Protein AF-A0AAD0RPN4-F1 (afdb_monomer)

Secondary structure (DSSP, 8-state):
-HHHHHHHHHHHHHHHHHT---HHHHHHHHHHHS------SEEEEEEEEE-TT--EEE-S--BSSHHHHHHHHHHHHHTTTTTT-EEEEEEEEE-------TT--HHHHHHHHHHHHHHTT-

Sequence (122 aa):
MQQNLIDAARAVIAADRDGELTDELITALEAAANAEPVDPISTQWWLAELDQYGSPKLVDGDHADMAGANRALYLINALGLGAGRKYAAAKVQLFEAVPDGRGVNQGAIKQINRTRLERGHD

Radius of gyration: 23.42 Å; Cα contacts (8 Å, |Δi|>4): 124; chains: 1; bounding box: 44×35×71 Å

Solvent-accessible surface area (backbone atoms only — not comparable to full-atom values): 7300 Å² total; per-residue (Å²): 105,72,65,57,38,52,52,36,51,51,51,44,55,50,24,52,75,71,71,62,67,46,71,67,50,52,51,50,35,51,52,48,70,67,52,74,81,80,69,56,79,44,78,40,16,28,31,20,40,35,49,99,86,62,52,74,40,83,72,69,66,81,26,98,37,64,66,47,17,52,50,51,51,50,49,35,50,76,70,62,72,44,76,98,62,47,74,47,72,39,82,44,73,40,62,86,85,74,92,74,71,79,94,55,65,64,66,60,52,54,53,52,54,51,54,51,59,68,65,73,76,120

pLDDT: mean 88.58, std 9.91, range [47.34, 98.12]

Mean predicted aligned error: 11.28 Å

Foldseek 3Di:
DVVQLVVLVVVQVVCVVVVNRDPVSVVSNVCVVPPPPQAFPDKWKFKFWADPVGDTDGDDDTDPDLVVRVVVVVVCVVVVNCPPIDIDIDTDGHGDDDDDCPPPDPVVVVVVVVVVVVVVPD

Organism: NCBI:txid1778675

Nearest PDB structures (foldseek):
  5c5j-assembly1_F  TM=2.835E-01  e=5.647E+00  Escherichia coli

Structure (mmCIF, N/CA/C/O backbone):
data_AF-A0AAD0RPN4-F1
#
_entry.id   AF-A0AAD0RPN4-F1
#
loop_
_atom_site.group_PDB
_atom_site.id
_atom_site.type_symbol
_atom_site.label_atom_id
_atom_site.label_alt_id
_atom_site.label_comp_id
_atom_site.label_asym_id
_atom_site.label_entity_id
_atom_site.label_seq_id
_atom_site.pdbx_PDB_ins_code
_atom_site.Cartn_x
_atom_site.Cartn_y
_atom_site.Cartn_z
_atom_site.occupancy
_atom_site.B_iso_or_equiv
_atom_site.auth_seq_id
_atom_site.auth_comp_id
_atom_site.auth_asym_id
_atom_site.auth_atom_id
_atom_site.pdbx_PDB_model_num
ATOM 1 N N . MET A 1 1 ? 7.569 -0.522 -15.406 1.00 58.59 1 MET A N 1
ATOM 2 C CA . MET A 1 1 ? 8.853 -0.856 -16.058 1.00 58.59 1 MET A CA 1
ATOM 3 C C . MET A 1 1 ? 8.672 -1.234 -17.523 1.00 58.59 1 MET A C 1
ATOM 5 O O . MET A 1 1 ? 9.183 -0.502 -18.353 1.00 58.59 1 MET A O 1
ATOM 9 N N . GLN A 1 2 ? 7.872 -2.259 -17.865 1.00 65.12 2 GLN A N 1
ATOM 10 C CA . GLN A 1 2 ? 7.555 -2.573 -19.274 1.00 65.12 2 GLN A CA 1
ATOM 11 C C . GLN A 1 2 ? 7.006 -1.368 -20.055 1.00 65.12 2 GLN A C 1
ATOM 13 O O . GLN A 1 2 ? 7.443 -1.125 -21.172 1.00 65.12 2 GLN A O 1
ATOM 18 N N . GLN A 1 3 ? 6.113 -0.574 -19.451 1.00 73.81 3 GLN A N 1
ATOM 19 C CA . GLN A 1 3 ? 5.575 0.623 -20.106 1.00 73.81 3 GLN A CA 1
ATOM 20 C C . GLN A 1 3 ? 6.661 1.673 -20.405 1.00 73.81 3 GLN A C 1
ATOM 22 O O . GLN A 1 3 ? 6.734 2.157 -21.524 1.00 73.81 3 GLN A O 1
ATOM 27 N N . ASN A 1 4 ? 7.571 1.934 -19.460 1.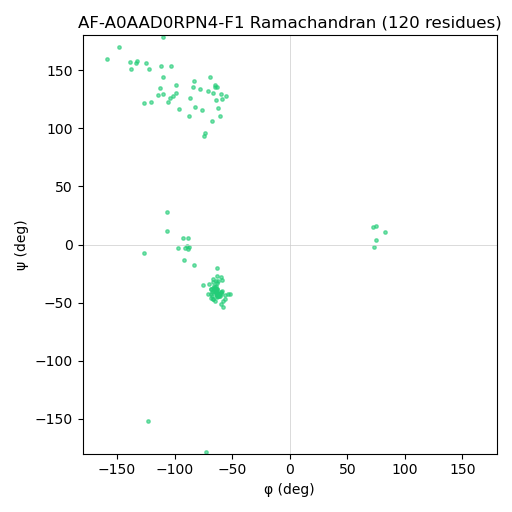00 74.62 4 ASN A N 1
ATOM 28 C CA . ASN A 1 4 ? 8.672 2.889 -19.649 1.00 74.62 4 ASN A CA 1
ATOM 29 C C . ASN A 1 4 ? 9.631 2.453 -20.769 1.00 74.62 4 ASN A C 1
ATOM 31 O O . ASN A 1 4 ? 10.086 3.290 -21.540 1.00 74.62 4 ASN A O 1
ATOM 35 N N . LEU A 1 5 ? 9.914 1.150 -20.880 1.00 80.19 5 LEU A N 1
ATOM 36 C CA . LEU A 1 5 ? 10.733 0.607 -21.966 1.00 80.19 5 LEU A CA 1
ATOM 37 C C . LEU A 1 5 ? 10.024 0.738 -23.324 1.00 80.19 5 LEU A C 1
ATOM 39 O O . LEU A 1 5 ? 10.655 1.093 -24.314 1.00 80.19 5 LEU A O 1
ATOM 43 N N . ILE A 1 6 ? 8.709 0.495 -23.368 1.00 82.75 6 ILE A N 1
ATOM 44 C CA . ILE A 1 6 ? 7.887 0.674 -24.576 1.00 82.75 6 ILE A CA 1
ATOM 45 C C . ILE A 1 6 ? 7.858 2.147 -25.006 1.00 82.75 6 ILE A C 1
ATOM 47 O O . ILE A 1 6 ? 7.978 2.435 -26.196 1.00 82.75 6 ILE A O 1
ATOM 51 N N . ASP A 1 7 ? 7.720 3.071 -24.058 1.00 83.06 7 ASP A N 1
ATOM 52 C CA . ASP A 1 7 ? 7.676 4.507 -24.334 1.00 83.06 7 ASP A CA 1
ATOM 53 C C . ASP A 1 7 ? 9.043 5.025 -24.818 1.00 83.06 7 ASP A C 1
ATOM 55 O O . ASP A 1 7 ? 9.103 5.737 -25.822 1.00 83.06 7 ASP A O 1
ATOM 59 N N . ALA A 1 8 ? 10.145 4.589 -24.193 1.00 84.44 8 ALA A N 1
ATOM 60 C CA . ALA A 1 8 ? 11.506 4.904 -24.637 1.00 84.44 8 ALA A CA 1
ATOM 61 C C . ALA A 1 8 ? 11.808 4.334 -26.036 1.00 84.44 8 ALA A C 1
ATOM 63 O O . ALA A 1 8 ? 12.330 5.041 -26.897 1.00 84.44 8 ALA A O 1
ATOM 64 N N . ALA A 1 9 ? 11.414 3.085 -26.309 1.00 86.75 9 ALA A N 1
ATOM 65 C CA . ALA A 1 9 ? 11.601 2.465 -27.621 1.00 86.75 9 ALA A CA 1
ATOM 66 C C . ALA A 1 9 ? 10.805 3.187 -28.721 1.00 86.75 9 ALA A C 1
ATOM 68 O O . ALA A 1 9 ? 11.302 3.376 -29.830 1.00 86.75 9 ALA A O 1
ATOM 69 N N . ARG A 1 10 ? 9.580 3.638 -28.420 1.00 86.44 10 ARG A N 1
ATOM 70 C CA . ARG A 1 10 ? 8.771 4.437 -29.354 1.00 86.44 10 ARG A CA 1
ATOM 71 C C . ARG A 1 10 ? 9.403 5.793 -29.652 1.00 86.44 10 ARG A C 1
ATOM 73 O O . ARG A 1 10 ? 9.381 6.203 -30.809 1.00 86.44 10 ARG A O 1
ATOM 80 N N . ALA A 1 11 ? 9.964 6.461 -28.645 1.00 85.56 11 ALA A N 1
ATOM 81 C CA . ALA A 1 11 ? 10.656 7.735 -28.824 1.00 85.56 11 ALA A CA 1
ATOM 82 C C . ALA A 1 11 ? 11.893 7.591 -29.726 1.00 85.56 11 ALA A C 1
ATOM 84 O O . ALA A 1 11 ? 12.080 8.397 -30.633 1.00 85.56 11 ALA A O 1
ATOM 85 N N . VAL A 1 12 ? 12.675 6.521 -29.546 1.00 86.94 12 VAL A N 1
ATOM 86 C CA . VAL A 1 12 ? 13.828 6.207 -30.407 1.00 86.94 12 VAL A CA 1
ATOM 87 C C . VAL A 1 12 ? 13.400 5.934 -31.852 1.00 86.94 12 VAL A C 1
ATOM 89 O O . VAL A 1 12 ? 13.987 6.491 -32.773 1.00 86.94 12 VAL A O 1
ATOM 92 N N . ILE A 1 13 ? 12.341 5.144 -32.068 1.00 88.12 13 ILE A N 1
ATOM 93 C CA . ILE A 1 13 ? 11.813 4.858 -33.416 1.00 88.12 13 ILE A CA 1
ATOM 94 C C . ILE A 1 13 ? 11.291 6.129 -34.106 1.00 88.12 13 ILE A C 1
ATOM 96 O O . ILE A 1 13 ? 11.458 6.289 -35.314 1.00 88.12 13 ILE A O 1
ATOM 100 N N . ALA A 1 14 ? 10.640 7.026 -33.361 1.00 87.81 14 ALA A N 1
ATOM 101 C CA . ALA A 1 14 ? 10.159 8.295 -33.902 1.00 87.81 14 ALA A CA 1
ATOM 102 C C . ALA A 1 14 ? 11.325 9.217 -34.296 1.00 87.81 14 ALA A C 1
ATOM 104 O O . ALA A 1 14 ? 11.347 9.720 -35.415 1.00 87.81 14 ALA A O 1
ATOM 105 N N . ALA A 1 15 ? 12.325 9.360 -33.424 1.00 84.62 15 ALA A N 1
ATOM 106 C CA . ALA A 1 15 ? 13.495 10.193 -33.684 1.00 84.62 15 ALA A CA 1
ATOM 107 C C . ALA A 1 15 ? 14.358 9.671 -34.844 1.00 84.62 15 ALA A C 1
ATOM 109 O O . ALA A 1 15 ? 14.850 10.464 -35.639 1.00 84.62 15 ALA A O 1
ATOM 110 N N . ASP A 1 16 ? 14.497 8.350 -34.994 1.00 88.25 16 ASP A N 1
ATOM 111 C CA . ASP A 1 16 ? 15.167 7.741 -36.151 1.00 88.25 16 ASP A CA 1
ATOM 112 C C . ASP A 1 16 ? 14.441 8.071 -37.466 1.00 88.25 16 ASP A C 1
ATOM 114 O O . ASP A 1 16 ? 15.059 8.478 -38.450 1.00 88.25 16 ASP A O 1
ATOM 118 N N . ARG A 1 17 ? 13.104 7.980 -37.465 1.00 87.56 17 ARG A N 1
ATOM 119 C CA . ARG A 1 17 ? 12.269 8.293 -38.633 1.00 87.56 17 ARG A CA 1
ATOM 120 C C . ARG A 1 17 ? 12.362 9.761 -39.055 1.00 87.56 17 ARG A C 1
ATOM 122 O O . ARG A 1 17 ? 12.315 10.039 -40.254 1.00 87.56 17 ARG A O 1
ATOM 129 N N . ASP A 1 18 ? 12.482 10.663 -38.088 1.00 90.12 18 ASP A N 1
ATOM 130 C CA . ASP A 1 18 ? 12.576 12.107 -38.316 1.00 90.12 18 ASP A CA 1
ATOM 131 C C . ASP A 1 18 ? 14.034 12.581 -38.521 1.00 90.12 18 ASP A C 1
ATOM 133 O O . ASP A 1 18 ? 14.269 13.739 -38.863 1.00 90.12 18 ASP A O 1
ATOM 137 N N . GLY A 1 19 ? 15.021 11.681 -38.389 1.00 85.12 19 GLY A N 1
ATOM 138 C CA . GLY A 1 19 ? 16.449 11.985 -38.541 1.00 85.12 19 GLY A CA 1
ATOM 139 C C . GLY A 1 19 ? 17.060 12.750 -37.360 1.00 85.12 19 GLY A C 1
ATOM 140 O O . GLY A 1 19 ? 18.153 13.300 -37.483 1.00 85.12 19 GLY A O 1
ATOM 141 N N . GLU A 1 20 ? 16.372 12.779 -36.221 1.00 89.19 20 GLU A N 1
ATOM 142 C CA . GLU A 1 20 ? 16.743 13.494 -34.994 1.00 89.19 20 GLU A CA 1
ATOM 143 C C . GLU A 1 20 ? 17.217 12.532 -33.892 1.00 89.19 20 GLU A C 1
ATOM 145 O O . GLU A 1 20 ? 17.055 12.798 -32.701 1.00 89.19 20 GLU A O 1
ATOM 150 N N . LEU A 1 21 ? 17.782 11.380 -34.263 1.00 88.88 21 LEU A N 1
ATOM 151 C CA . LEU A 1 21 ? 18.310 10.425 -33.293 1.00 88.88 21 LEU A CA 1
ATOM 152 C C . LEU A 1 21 ? 19.453 11.070 -32.491 1.00 88.88 21 LEU A C 1
ATOM 154 O O . LEU A 1 21 ? 20.487 11.437 -33.050 1.00 88.88 21 LEU A O 1
ATOM 158 N N . THR A 1 22 ? 19.269 11.192 -31.177 1.00 88.19 22 THR A N 1
ATOM 159 C CA . THR A 1 22 ? 20.268 11.764 -30.267 1.00 88.19 22 THR A CA 1
ATOM 160 C C . THR A 1 22 ? 20.846 10.715 -29.322 1.00 88.19 22 THR A C 1
ATOM 162 O O . THR A 1 22 ? 20.181 9.745 -28.947 1.00 88.19 22 THR A O 1
ATOM 165 N N . ASP A 1 23 ? 22.073 10.963 -28.859 1.00 86.19 23 ASP A N 1
ATOM 166 C CA . ASP A 1 23 ? 22.739 10.145 -27.838 1.00 86.19 23 ASP A CA 1
ATOM 167 C C . ASP A 1 23 ? 21.946 10.099 -26.520 1.00 86.19 23 ASP A C 1
ATOM 169 O O . ASP A 1 23 ? 22.003 9.113 -25.788 1.00 86.19 23 ASP A O 1
ATOM 173 N N . GLU A 1 24 ? 21.161 11.140 -26.221 1.00 85.38 24 GLU A N 1
ATOM 174 C CA . GLU A 1 24 ? 20.296 11.200 -25.038 1.00 85.38 24 GLU A CA 1
ATOM 175 C C . GLU A 1 24 ? 19.146 10.183 -25.121 1.00 85.38 24 GLU A C 1
ATOM 177 O O . GLU A 1 24 ? 18.859 9.495 -24.141 1.00 85.38 24 GLU A O 1
AT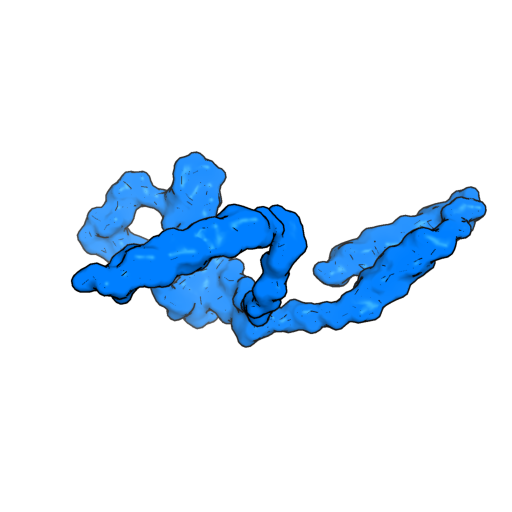OM 182 N N . LEU A 1 25 ? 18.534 10.021 -26.299 1.00 82.19 25 LEU A N 1
ATOM 183 C CA . LEU A 1 25 ? 17.477 9.032 -26.531 1.00 82.19 25 LEU A CA 1
ATOM 184 C C . LEU A 1 25 ? 18.014 7.596 -26.482 1.00 82.19 25 LEU A C 1
ATOM 186 O O . LEU A 1 25 ? 17.360 6.714 -25.923 1.00 82.19 25 LEU A O 1
ATOM 190 N N . ILE A 1 26 ? 19.220 7.372 -27.012 1.00 85.56 26 ILE A N 1
ATOM 191 C CA . ILE A 1 26 ? 19.916 6.080 -26.927 1.00 85.56 26 ILE A CA 1
ATOM 192 C C . ILE A 1 26 ? 20.247 5.761 -25.465 1.00 85.56 26 ILE A C 1
ATOM 194 O O . ILE A 1 26 ? 19.888 4.693 -24.975 1.00 85.56 26 ILE A O 1
ATOM 198 N N . THR A 1 27 ? 20.826 6.720 -24.735 1.00 87.00 27 THR A N 1
ATOM 199 C CA . THR A 1 27 ? 21.151 6.578 -23.306 1.00 87.00 27 THR A CA 1
ATOM 200 C C . THR A 1 27 ? 19.899 6.297 -22.471 1.00 87.00 27 THR A C 1
ATOM 202 O O . THR A 1 27 ? 19.924 5.454 -21.575 1.00 87.00 27 THR A O 1
ATOM 205 N N . ALA A 1 28 ? 18.775 6.961 -22.759 1.00 82.19 28 ALA A N 1
ATOM 206 C CA . ALA A 1 28 ? 17.510 6.728 -22.068 1.00 82.19 28 ALA A CA 1
ATOM 207 C C . ALA A 1 28 ? 16.950 5.320 -22.333 1.00 82.19 28 ALA A C 1
ATOM 209 O O . ALA A 1 28 ? 16.431 4.683 -21.413 1.00 82.19 28 ALA A O 1
ATOM 210 N N . LEU A 1 29 ? 17.081 4.813 -23.564 1.00 83.69 29 LEU A N 1
ATOM 211 C CA . LEU A 1 29 ? 16.685 3.448 -23.908 1.00 83.69 29 LEU A CA 1
ATOM 212 C C . LEU A 1 29 ? 17.588 2.413 -23.230 1.00 83.69 29 LEU A C 1
ATOM 214 O O . LEU A 1 29 ? 17.076 1.451 -22.664 1.00 83.69 29 LEU A O 1
ATOM 218 N N . GLU A 1 30 ? 18.905 2.621 -23.229 1.00 84.12 30 GLU A N 1
ATOM 219 C CA . GLU A 1 30 ? 19.862 1.762 -22.526 1.00 84.12 30 GLU A CA 1
ATOM 220 C C . GLU A 1 30 ? 19.608 1.755 -21.015 1.00 84.12 30 GLU A C 1
ATOM 222 O O . GLU A 1 30 ? 19.590 0.693 -20.399 1.00 84.12 30 GLU A O 1
ATOM 227 N N . ALA A 1 31 ? 19.339 2.913 -20.408 1.00 81.44 31 ALA A N 1
ATOM 228 C CA . ALA A 1 31 ? 18.986 3.011 -18.995 1.00 81.44 31 ALA A CA 1
ATOM 229 C C . ALA A 1 31 ? 17.663 2.296 -18.677 1.00 81.44 31 ALA A C 1
ATOM 231 O O . ALA A 1 31 ? 17.556 1.631 -17.649 1.00 81.44 31 ALA A O 1
ATOM 232 N N . ALA A 1 32 ? 16.661 2.394 -19.557 1.00 78.75 32 ALA A N 1
ATOM 233 C CA . ALA A 1 32 ? 15.397 1.678 -19.404 1.00 78.75 32 ALA A CA 1
ATOM 234 C C . ALA A 1 32 ? 15.546 0.162 -19.620 1.00 78.75 32 ALA A C 1
ATOM 236 O O . ALA A 1 32 ? 14.850 -0.610 -18.963 1.00 78.75 32 ALA A O 1
ATOM 237 N N . ALA A 1 33 ? 16.436 -0.261 -20.522 1.00 77.94 33 ALA A N 1
ATOM 238 C CA . ALA A 1 33 ? 16.719 -1.665 -20.812 1.00 77.94 33 ALA A CA 1
ATOM 239 C C . ALA A 1 33 ? 17.570 -2.333 -19.720 1.00 77.94 33 ALA A C 1
ATOM 241 O O . ALA A 1 33 ? 17.353 -3.501 -19.415 1.00 77.94 33 ALA A O 1
ATOM 242 N N . ASN A 1 34 ? 18.497 -1.587 -19.114 1.00 76.81 34 ASN A N 1
ATOM 243 C CA . ASN A 1 34 ? 19.372 -2.049 -18.032 1.00 76.81 34 ASN A CA 1
ATOM 244 C C . ASN A 1 34 ? 18.768 -1.848 -16.633 1.00 76.81 34 ASN A C 1
ATOM 246 O O . ASN A 1 34 ? 19.400 -2.190 -15.633 1.00 76.81 34 ASN A O 1
ATOM 250 N N . ALA A 1 35 ? 17.570 -1.269 -16.530 1.00 71.12 35 ALA A N 1
ATOM 251 C CA . ALA A 1 35 ? 16.854 -1.206 -15.267 1.00 71.12 35 ALA A CA 1
ATOM 252 C C . ALA A 1 35 ? 16.436 -2.628 -14.861 1.00 71.12 35 ALA A C 1
ATOM 254 O O . ALA A 1 35 ? 15.513 -3.198 -15.441 1.00 71.12 35 ALA A O 1
ATOM 255 N N . GLU A 1 36 ? 17.116 -3.191 -13.862 1.00 63.62 36 GL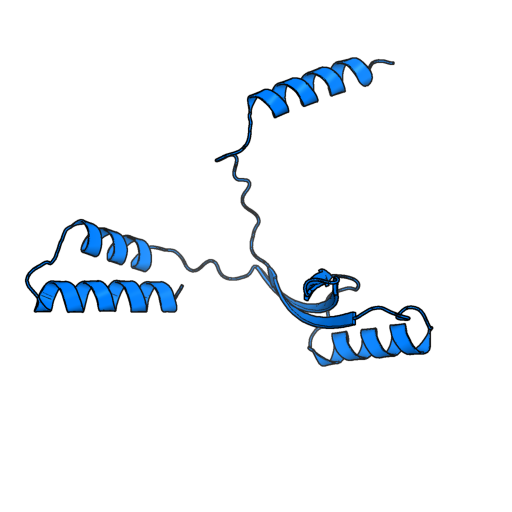U A N 1
ATOM 256 C CA . GLU A 1 36 ? 16.753 -4.478 -13.267 1.00 63.62 36 GLU A CA 1
ATOM 257 C C . GLU A 1 36 ? 15.289 -4.436 -12.785 1.00 63.62 36 GLU A C 1
ATOM 259 O O . GLU A 1 36 ? 14.918 -3.511 -12.046 1.00 63.62 36 GLU A O 1
ATOM 264 N N . PRO A 1 37 ? 14.438 -5.404 -13.178 1.00 62.44 37 PRO A N 1
ATOM 265 C CA . PRO A 1 37 ? 13.095 -5.521 -12.636 1.00 62.44 37 PRO A CA 1
ATOM 266 C C . PRO A 1 37 ? 13.179 -5.739 -11.131 1.00 62.44 37 PRO A C 1
ATOM 268 O O . PRO A 1 37 ? 13.603 -6.787 -10.656 1.00 62.44 37 PRO A O 1
ATOM 271 N N . VAL A 1 38 ? 12.763 -4.728 -10.365 1.00 70.69 38 VAL A N 1
ATOM 272 C CA . VAL A 1 38 ? 12.574 -4.896 -8.927 1.00 70.69 38 VAL A CA 1
ATOM 273 C C . VAL A 1 38 ? 11.309 -5.717 -8.757 1.00 70.69 38 VAL A C 1
ATOM 275 O O . VAL A 1 38 ? 10.196 -5.189 -8.824 1.00 70.69 38 VAL A O 1
ATOM 278 N N . ASP A 1 39 ? 11.479 -7.023 -8.598 1.00 81.62 39 ASP A N 1
ATOM 279 C CA . ASP A 1 39 ? 10.372 -7.894 -8.255 1.00 81.62 39 ASP A CA 1
ATOM 280 C C . ASP A 1 39 ? 9.860 -7.532 -6.854 1.00 81.62 39 ASP A C 1
ATOM 282 O O . ASP A 1 39 ? 10.649 -7.264 -5.939 1.00 81.62 39 ASP A O 1
ATOM 286 N N . PRO A 1 40 ? 8.533 -7.482 -6.654 1.00 87.00 40 PRO A N 1
ATOM 287 C CA . PRO A 1 40 ? 7.995 -7.254 -5.329 1.00 87.00 40 PRO A CA 1
ATOM 288 C C . PRO A 1 40 ? 8.391 -8.417 -4.412 1.00 87.00 40 PRO A C 1
ATOM 290 O O . PRO A 1 40 ? 8.213 -9.580 -4.770 1.00 87.00 40 PRO A O 1
ATOM 293 N N . ILE A 1 41 ? 8.833 -8.102 -3.191 1.00 91.62 41 ILE A N 1
ATOM 294 C CA . ILE A 1 41 ? 9.065 -9.072 -2.109 1.00 91.62 41 ILE A CA 1
ATOM 295 C C . ILE A 1 41 ? 7.818 -9.943 -1.921 1.00 91.62 41 ILE A C 1
ATOM 297 O O . ILE A 1 41 ? 7.907 -11.151 -1.721 1.00 91.62 41 ILE A O 1
ATOM 301 N N . SER A 1 42 ? 6.637 -9.317 -1.954 1.00 91.69 42 SER A N 1
ATOM 302 C CA . SER A 1 42 ? 5.360 -10.027 -1.905 1.00 91.69 42 SER A CA 1
ATOM 303 C C . SER A 1 42 ? 4.215 -9.191 -2.473 1.00 91.69 42 SER A C 1
ATOM 305 O O . SER A 1 42 ? 4.282 -7.962 -2.555 1.00 91.69 42 SER A O 1
ATOM 307 N N . THR A 1 43 ? 3.141 -9.879 -2.863 1.00 94.31 43 THR A N 1
ATOM 308 C CA . THR A 1 43 ? 1.848 -9.275 -3.204 1.00 94.31 43 THR A CA 1
ATOM 309 C C . THR A 1 43 ? 0.816 -9.720 -2.176 1.00 94.31 43 THR A C 1
ATOM 311 O O . THR A 1 43 ? 0.680 -10.915 -1.932 1.00 94.31 43 THR A O 1
ATOM 314 N N . GLN A 1 44 ? 0.093 -8.768 -1.594 1.00 95.69 44 GLN A N 1
ATOM 315 C CA . GLN A 1 44 ? -0.818 -8.981 -0.469 1.00 95.69 44 GLN A CA 1
ATOM 316 C C . GLN A 1 44 ? -2.168 -8.301 -0.722 1.00 95.69 44 GLN A C 1
ATOM 318 O O . GLN A 1 44 ? -2.254 -7.350 -1.504 1.00 95.69 44 GLN A O 1
ATOM 323 N N . TRP A 1 45 ? -3.217 -8.756 -0.037 1.00 97.94 45 TRP A N 1
ATOM 324 C CA . TRP A 1 45 ? -4.517 -8.082 -0.001 1.00 97.94 45 TRP A CA 1
ATOM 325 C C . TRP A 1 45 ? -4.802 -7.539 1.390 1.00 97.94 45 TRP A C 1
ATOM 327 O O . TRP A 1 45 ? -4.588 -8.241 2.367 1.00 97.94 45 TRP A O 1
ATOM 337 N N . TRP A 1 46 ? -5.282 -6.303 1.470 1.00 98.12 46 TRP A N 1
ATOM 338 C CA . TRP A 1 46 ? -5.537 -5.599 2.729 1.00 98.12 46 TRP A CA 1
ATOM 339 C C . TRP A 1 46 ? -6.847 -4.824 2.657 1.00 98.12 46 TRP A C 1
ATOM 341 O O . TRP A 1 46 ? -7.290 -4.432 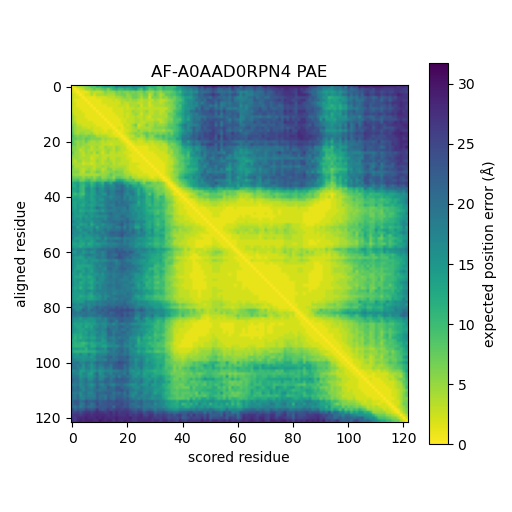1.572 1.00 98.12 46 TRP A O 1
ATOM 351 N N . LEU A 1 47 ? -7.441 -4.542 3.810 1.00 97.94 47 LEU A N 1
ATOM 352 C CA . LEU A 1 47 ? -8.460 -3.517 3.943 1.00 97.94 47 LEU A CA 1
ATOM 353 C C . LEU A 1 47 ? -7.792 -2.163 4.200 1.00 97.94 47 LEU A C 1
ATOM 355 O O . LEU A 1 47 ? -7.011 -1.982 5.138 1.00 97.94 47 LEU A O 1
ATOM 359 N N . ALA A 1 48 ? -8.134 -1.185 3.370 1.00 97.94 48 ALA A N 1
ATOM 360 C CA . ALA A 1 48 ? -7.693 0.190 3.515 1.00 97.94 48 ALA A CA 1
ATOM 361 C C . ALA A 1 48 ? -8.863 1.083 3.930 1.00 97.94 48 ALA A C 1
ATOM 363 O O . ALA A 1 48 ? -9.905 1.072 3.279 1.00 97.94 48 ALA A O 1
ATOM 364 N N . GLU A 1 49 ? -8.691 1.882 4.979 1.00 97.62 49 GLU A N 1
ATOM 365 C CA . GLU A 1 49 ? -9.559 3.023 5.276 1.00 97.62 49 GLU A CA 1
ATOM 366 C C . GLU A 1 49 ? -9.174 4.185 4.353 1.00 97.62 49 GLU A C 1
ATOM 368 O O . GLU A 1 49 ? -7.991 4.470 4.169 1.00 97.62 49 GLU A O 1
ATOM 373 N N . LEU A 1 50 ? -10.163 4.837 3.751 1.00 97.88 50 LEU A N 1
ATOM 374 C CA . LEU A 1 50 ? -9.967 5.983 2.872 1.00 97.88 50 LEU A CA 1
ATOM 375 C C . LEU A 1 50 ? -10.211 7.276 3.645 1.00 97.88 50 LEU A C 1
ATOM 377 O O . LEU A 1 50 ? -11.257 7.436 4.281 1.00 97.88 50 LEU A O 1
ATOM 381 N N . ASP A 1 51 ? -9.271 8.213 3.543 1.00 95.31 51 ASP A N 1
ATOM 382 C CA . ASP A 1 51 ? -9.474 9.572 4.038 1.00 95.31 51 ASP A CA 1
ATOM 383 C C . ASP A 1 51 ? -10.450 10.373 3.144 1.00 95.31 51 ASP A C 1
ATOM 385 O O . ASP A 1 51 ? -10.996 9.880 2.151 1.00 95.31 51 ASP A O 1
ATOM 389 N N . GLN A 1 52 ? -10.679 11.644 3.488 1.00 94.81 52 GLN A N 1
ATOM 390 C CA . GLN A 1 52 ? -11.569 12.534 2.728 1.00 94.81 52 GLN A CA 1
ATOM 391 C C . GLN A 1 52 ? -11.114 12.810 1.282 1.00 94.81 52 GLN A C 1
ATOM 393 O O . GLN A 1 52 ? -11.932 13.212 0.457 1.00 94.81 52 GLN A O 1
ATOM 398 N N . TYR A 1 53 ? -9.833 12.596 0.977 1.00 95.56 53 TYR A N 1
ATOM 399 C CA . TYR A 1 53 ? -9.235 12.757 -0.349 1.00 95.56 53 TYR A CA 1
ATOM 400 C C . TYR A 1 53 ? -9.142 11.427 -1.112 1.00 95.56 53 TYR A C 1
ATOM 402 O O . TYR A 1 53 ? -8.736 11.412 -2.271 1.00 95.56 53 TYR A O 1
ATOM 410 N N . GLY A 1 54 ? -9.543 10.315 -0.486 1.00 93.31 54 GLY A N 1
ATOM 411 C CA . GLY A 1 54 ? -9.424 8.972 -1.045 1.00 93.31 54 GLY A CA 1
ATOM 412 C C . GLY A 1 54 ? -8.046 8.338 -0.847 1.00 93.31 54 GLY A C 1
ATOM 413 O O . GLY A 1 54 ? -7.784 7.291 -1.438 1.00 93.31 54 GLY A O 1
ATOM 414 N N . SER A 1 55 ? -7.171 8.930 -0.030 1.00 96.94 55 SER A N 1
ATOM 415 C CA . SER A 1 55 ? -5.869 8.343 0.286 1.00 96.94 55 SER A CA 1
ATOM 416 C C . SER A 1 55 ? -6.056 7.118 1.188 1.00 96.94 55 SER A C 1
ATOM 418 O O . SER A 1 55 ? -6.779 7.206 2.187 1.00 96.94 55 SER A O 1
ATOM 420 N N . PRO A 1 56 ? -5.416 5.978 0.876 1.00 96.94 56 PRO A N 1
ATOM 421 C CA . PRO A 1 56 ? -5.578 4.758 1.650 1.00 96.94 56 PRO A CA 1
ATOM 422 C C . PRO A 1 56 ? -4.666 4.725 2.881 1.00 96.94 56 PRO A C 1
ATOM 424 O O . PRO A 1 56 ? -3.479 5.046 2.816 1.00 96.94 56 PRO A O 1
ATOM 427 N N . LYS A 1 57 ? -5.203 4.218 3.989 1.00 96.62 57 LYS A N 1
ATOM 428 C CA . LYS A 1 57 ? -4.462 3.751 5.162 1.00 96.62 57 LYS A CA 1
ATOM 429 C C . LYS A 1 57 ? -4.787 2.279 5.382 1.00 96.62 57 LYS A C 1
ATOM 431 O O . LYS A 1 57 ? -5.950 1.945 5.566 1.00 96.62 57 LYS A O 1
ATOM 436 N N . LEU A 1 58 ? -3.783 1.405 5.391 1.00 96.62 58 LEU A N 1
ATOM 437 C CA . LEU A 1 58 ? -3.975 -0.015 5.713 1.00 96.62 58 LEU A CA 1
ATOM 438 C C . LEU A 1 58 ? -4.379 -0.158 7.191 1.00 96.62 58 LEU A C 1
ATOM 440 O O . LEU A 1 58 ? -3.748 0.461 8.053 1.00 96.62 58 LEU A O 1
ATOM 444 N N . VAL A 1 59 ? -5.449 -0.903 7.483 1.00 94.94 59 VAL A N 1
ATOM 445 C CA . VAL A 1 59 ? -6.056 -0.952 8.834 1.00 94.94 59 VAL A CA 1
ATOM 446 C C . VAL A 1 59 ? -6.232 -2.351 9.421 1.00 94.94 59 VAL A C 1
ATOM 448 O O . VAL A 1 59 ? -6.600 -2.461 10.589 1.00 94.94 59 VAL A O 1
ATOM 451 N N . ASP A 1 60 ? -5.975 -3.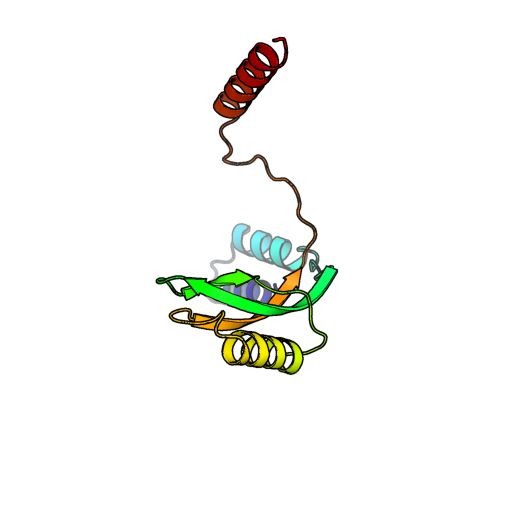405 8.657 1.00 93.56 60 ASP A N 1
ATOM 452 C CA . ASP A 1 60 ? -6.038 -4.793 9.120 1.00 93.56 60 ASP A CA 1
ATOM 453 C C . ASP A 1 60 ? -4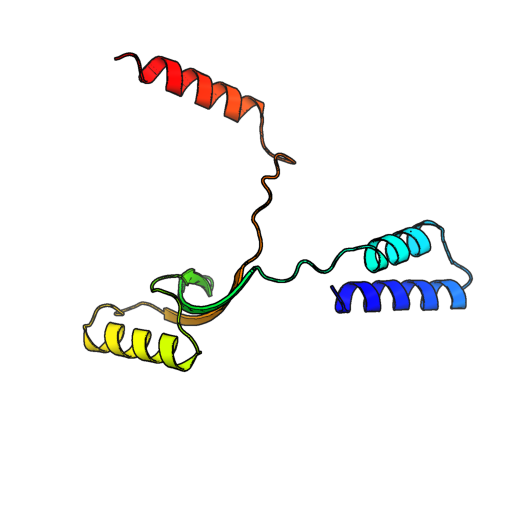.704 -5.525 8.911 1.00 93.56 60 ASP A C 1
ATOM 455 O O . ASP A 1 60 ? -3.662 -4.894 9.030 1.00 93.56 60 ASP A O 1
ATOM 459 N N . GLY A 1 61 ? -4.718 -6.849 8.734 1.00 93.31 61 GLY A N 1
ATOM 460 C CA . GLY A 1 61 ? -3.544 -7.649 8.368 1.00 93.31 61 GLY A CA 1
ATOM 461 C C . GLY A 1 61 ? -3.653 -8.175 6.936 1.00 93.31 61 GLY A C 1
ATOM 462 O O . GLY A 1 61 ? -4.662 -7.954 6.267 1.00 93.31 61 GLY A O 1
ATOM 463 N N . ASP A 1 62 ? -2.631 -8.893 6.475 1.00 96.00 62 ASP A N 1
ATOM 464 C CA . ASP A 1 62 ? -2.613 -9.452 5.128 1.00 96.00 62 ASP A CA 1
ATOM 465 C C . ASP A 1 62 ? -3.637 -10.582 4.942 1.00 96.00 62 ASP A C 1
ATOM 467 O O . ASP A 1 62 ? -3.894 -11.406 5.821 1.00 96.00 62 ASP A O 1
ATOM 471 N N . HIS A 1 63 ? -4.207 -10.633 3.742 1.00 96.69 63 HIS A N 1
ATOM 472 C CA . HIS A 1 63 ? -5.120 -11.675 3.295 1.00 96.69 63 HIS A CA 1
ATOM 473 C C . HIS A 1 63 ? -4.591 -12.351 2.036 1.00 96.69 63 HIS A C 1
ATOM 475 O O . HIS A 1 63 ? -3.958 -11.725 1.181 1.00 96.69 63 HIS A O 1
ATOM 481 N N . ALA A 1 64 ? -4.945 -13.627 1.875 1.00 93.44 64 ALA A N 1
ATOM 482 C CA . ALA A 1 64 ? -4.616 -14.401 0.680 1.00 93.44 64 ALA A CA 1
ATOM 483 C C . ALA A 1 64 ? -5.286 -13.846 -0.593 1.00 93.44 64 ALA A C 1
ATOM 485 O O . ALA A 1 64 ? -4.740 -13.961 -1.690 1.00 93.44 64 ALA A O 1
ATOM 486 N N . ASP A 1 65 ? -6.474 -13.248 -0.459 1.00 97.25 65 ASP A N 1
ATOM 487 C CA . ASP A 1 65 ? -7.283 -12.762 -1.571 1.00 97.25 65 ASP A CA 1
ATOM 488 C C . ASP A 1 65 ? -8.126 -11.527 -1.207 1.00 97.25 65 ASP A C 1
ATOM 490 O O . ASP A 1 65 ? -8.286 -11.149 -0.043 1.00 97.25 65 ASP A O 1
ATOM 494 N N . MET A 1 66 ? -8.721 -10.909 -2.232 1.00 97.56 66 MET A N 1
ATOM 495 C CA . MET A 1 66 ? -9.644 -9.779 -2.078 1.00 97.56 66 MET A CA 1
ATOM 496 C C . MET A 1 66 ? -10.867 -10.138 -1.216 1.00 97.56 66 MET A C 1
ATOM 498 O O . MET A 1 66 ? -11.415 -9.285 -0.518 1.00 97.56 66 MET A O 1
ATOM 502 N N . ALA A 1 67 ? -11.305 -11.401 -1.241 1.00 97.94 67 ALA A N 1
ATOM 503 C CA . ALA A 1 67 ? -12.429 -11.855 -0.430 1.00 97.94 67 ALA A CA 1
ATOM 504 C C . ALA A 1 67 ? -12.104 -11.828 1.074 1.00 97.94 67 ALA A C 1
ATOM 506 O O . ALA A 1 67 ? -12.998 -11.575 1.880 1.00 97.94 67 ALA A O 1
ATOM 507 N N . GLY A 1 68 ? -10.851 -12.055 1.478 1.00 97.31 68 GLY A N 1
ATOM 508 C CA . GLY A 1 68 ? -10.365 -11.872 2.849 1.00 97.31 68 GLY A CA 1
ATOM 509 C C . GLY A 1 68 ? -10.561 -10.441 3.345 1.00 97.31 68 GLY A C 1
ATOM 510 O O . GLY A 1 68 ? -11.280 -10.233 4.323 1.00 97.31 68 GLY A O 1
ATOM 511 N N . ALA A 1 69 ? -10.061 -9.457 2.593 1.00 97.75 69 ALA A N 1
ATOM 512 C CA . ALA A 1 69 ? -10.243 -8.038 2.915 1.00 97.75 69 ALA A CA 1
ATOM 513 C C . ALA A 1 69 ? -11.734 -7.642 2.987 1.00 97.75 69 ALA A C 1
ATOM 515 O O . ALA A 1 69 ? -12.168 -6.941 3.903 1.00 97.75 69 ALA A O 1
ATOM 516 N N . ASN A 1 70 ? -12.564 -8.162 2.076 1.00 98.12 70 ASN A N 1
ATOM 517 C CA . ASN A 1 70 ? -14.012 -7.921 2.105 1.00 98.12 70 ASN A CA 1
ATOM 518 C C . ASN A 1 70 ? -14.698 -8.544 3.336 1.00 98.12 70 ASN A C 1
ATOM 520 O O . ASN A 1 70 ? -15.623 -7.952 3.897 1.00 98.12 70 ASN A O 1
ATOM 524 N N . ARG A 1 71 ? -14.247 -9.721 3.793 1.00 97.94 71 ARG A N 1
ATOM 525 C CA . ARG A 1 71 ? -14.730 -10.343 5.039 1.00 97.94 71 ARG A CA 1
ATOM 526 C C . ARG A 1 71 ? -14.326 -9.525 6.267 1.00 97.94 71 ARG A C 1
ATOM 528 O O . ARG A 1 71 ? -15.138 -9.385 7.179 1.00 97.94 71 ARG A O 1
ATOM 535 N N . ALA A 1 72 ? -13.129 -8.940 6.275 1.00 97.38 72 ALA A N 1
ATOM 536 C CA . ALA A 1 72 ? -12.710 -8.024 7.335 1.00 97.38 72 ALA A CA 1
ATOM 537 C C . ALA A 1 72 ? -13.635 -6.795 7.415 1.00 97.38 72 ALA A C 1
ATOM 539 O O . ALA A 1 72 ? -14.114 -6.456 8.498 1.00 97.38 72 ALA A O 1
ATOM 540 N N . LEU A 1 73 ? -13.987 -6.194 6.271 1.00 97.69 73 LEU A N 1
ATOM 541 C CA . LEU A 1 73 ? -14.953 -5.090 6.222 1.00 97.69 73 LEU A CA 1
ATOM 542 C C . LEU A 1 73 ? -16.328 -5.494 6.766 1.00 97.69 73 LEU A C 1
ATOM 544 O O . LEU A 1 73 ? -16.943 -4.740 7.522 1.00 97.69 73 LEU A O 1
ATOM 548 N N . TYR A 1 74 ? -16.811 -6.686 6.405 1.00 97.31 74 TYR A N 1
ATOM 549 C CA . TYR A 1 74 ? -18.067 -7.206 6.941 1.00 97.31 74 TYR A CA 1
ATOM 550 C C . TYR A 1 74 ? -18.045 -7.254 8.475 1.00 97.31 74 TYR A C 1
ATOM 552 O O . TYR A 1 74 ? -18.977 -6.764 9.110 1.00 97.31 74 TYR A O 1
ATOM 560 N N . LEU A 1 75 ? -16.970 -7.778 9.072 1.00 96.50 75 LEU A N 1
ATOM 561 C CA . LEU A 1 75 ? -16.818 -7.849 10.528 1.00 96.50 75 LEU A CA 1
ATOM 562 C C . LEU A 1 75 ? -16.767 -6.458 11.172 1.00 96.50 75 LEU A C 1
ATOM 564 O O . LEU A 1 75 ? -17.464 -6.221 12.155 1.00 96.50 75 LEU A O 1
ATOM 568 N N . ILE A 1 76 ? -16.008 -5.519 10.600 1.00 96.00 76 ILE A N 1
ATOM 569 C CA . ILE A 1 76 ? -15.941 -4.128 11.080 1.00 96.00 76 ILE A CA 1
ATOM 570 C C . ILE A 1 76 ? -17.332 -3.487 11.115 1.00 96.00 76 ILE A C 1
ATOM 572 O O . ILE A 1 76 ? -17.692 -2.832 12.097 1.00 96.00 76 ILE A O 1
ATOM 576 N N . ASN A 1 77 ? -18.131 -3.701 10.068 1.00 95.81 77 ASN A N 1
ATOM 577 C CA . ASN A 1 77 ? -19.489 -3.174 9.990 1.00 95.81 77 ASN A CA 1
ATOM 578 C C . ASN A 1 77 ? -20.437 -3.882 10.967 1.00 95.81 77 ASN A C 1
ATOM 580 O O . ASN A 1 77 ? -21.203 -3.212 11.655 1.00 95.81 77 ASN A O 1
ATOM 584 N N . ALA A 1 78 ? -20.356 -5.211 11.077 1.00 96.56 78 ALA A N 1
ATOM 585 C CA . ALA A 1 78 ? -21.176 -6.000 11.997 1.00 96.56 78 ALA A CA 1
ATOM 586 C C . ALA A 1 78 ? -20.923 -5.642 13.473 1.00 96.56 78 ALA A C 1
ATOM 588 O O . ALA A 1 78 ? -21.840 -5.696 14.288 1.00 96.56 78 ALA A O 1
ATOM 589 N N . LEU A 1 79 ? -19.695 -5.236 13.808 1.00 95.88 79 LEU A N 1
ATOM 590 C CA . LEU A 1 79 ? -19.298 -4.793 15.147 1.00 95.88 79 LEU A CA 1
ATOM 591 C C . LEU A 1 79 ? -19.536 -3.292 15.396 1.00 95.88 79 LEU A C 1
ATOM 593 O O . LEU A 1 79 ? -19.247 -2.803 16.485 1.00 95.88 79 LEU A O 1
ATOM 597 N N . GLY A 1 80 ? -20.029 -2.542 14.404 1.00 95.00 80 GLY A N 1
ATOM 598 C CA . GLY A 1 80 ? -20.276 -1.101 14.525 1.00 95.00 80 GLY A CA 1
ATOM 599 C C . GLY A 1 80 ? -19.012 -0.230 14.560 1.00 95.00 80 GLY A C 1
ATOM 600 O O . GLY A 1 80 ? -19.089 0.946 14.907 1.00 95.00 80 GLY A O 1
ATOM 601 N N . LEU A 1 81 ? -17.851 -0.774 14.186 1.00 93.06 81 LEU A N 1
ATOM 602 C CA . LEU A 1 81 ? -16.558 -0.076 14.226 1.00 93.06 81 LEU A CA 1
ATOM 603 C C . LEU A 1 81 ? -16.306 0.803 12.985 1.00 93.06 81 LEU A C 1
ATOM 605 O O . LEU A 1 81 ? -15.449 1.684 13.016 1.00 93.06 81 LEU A O 1
ATOM 609 N N . GLY A 1 82 ? -17.053 0.572 11.899 1.00 89.12 82 GLY A N 1
ATOM 610 C CA . GLY A 1 82 ? -16.891 1.253 10.606 1.00 89.12 82 GLY A CA 1
ATOM 611 C C . GLY A 1 82 ? -17.746 2.507 10.400 1.00 89.12 82 GLY A C 1
ATOM 612 O O . GLY A 1 82 ? -17.774 3.051 9.296 1.00 89.12 82 GLY A O 1
ATOM 613 N N . ALA A 1 83 ? -18.482 2.965 11.417 1.00 90.44 83 ALA A N 1
ATOM 614 C CA . ALA A 1 83 ? -19.445 4.054 11.262 1.00 90.44 83 ALA A CA 1
ATOM 615 C C . ALA A 1 83 ? -18.786 5.349 10.744 1.00 90.44 83 ALA A C 1
ATOM 617 O O . ALA A 1 83 ? -17.828 5.855 11.328 1.00 90.44 83 ALA A O 1
ATOM 618 N N . GLY A 1 84 ? -19.321 5.890 9.643 1.00 90.56 84 GLY A N 1
ATOM 619 C CA . GLY A 1 84 ? -18.852 7.139 9.029 1.00 90.56 84 GLY A CA 1
ATOM 620 C C . GLY A 1 84 ? -17.534 7.037 8.253 1.00 90.56 84 GLY A C 1
ATOM 621 O O . GLY A 1 84 ? -17.054 8.052 7.754 1.00 90.56 84 GLY A O 1
ATOM 622 N N . ARG A 1 85 ? -16.954 5.840 8.126 1.00 95.00 85 ARG A N 1
ATOM 623 C CA . ARG A 1 85 ? -15.679 5.613 7.438 1.00 95.00 85 ARG A CA 1
ATOM 624 C C . ARG A 1 85 ? -15.904 5.001 6.060 1.00 95.00 85 ARG A C 1
ATOM 626 O O . ARG A 1 85 ? -16.910 4.335 5.815 1.00 95.00 85 ARG A O 1
ATOM 633 N N . LYS A 1 86 ? -14.962 5.232 5.148 1.00 96.69 86 LYS A N 1
ATOM 634 C CA . LYS A 1 86 ? -14.941 4.611 3.819 1.00 96.69 86 LYS A CA 1
ATOM 635 C C . LYS A 1 86 ? -13.791 3.627 3.748 1.00 96.69 86 LYS A C 1
ATOM 637 O O . LYS A 1 86 ? -12.731 3.891 4.303 1.00 96.69 86 LYS A O 1
ATOM 642 N N . TYR A 1 87 ? -14.001 2.523 3.045 1.00 97.69 87 TYR A N 1
ATOM 643 C CA . TYR A 1 87 ? -13.004 1.469 2.920 1.00 97.69 87 TYR A CA 1
ATOM 644 C C . TYR A 1 87 ? -12.842 1.014 1.470 1.00 97.69 87 TYR A C 1
ATOM 646 O O . TYR A 1 87 ? -13.770 1.136 0.669 1.00 97.69 87 TYR A O 1
ATOM 654 N N . ALA A 1 88 ? -11.676 0.455 1.158 1.00 97.75 88 ALA A N 1
ATOM 655 C CA . ALA A 1 88 ? -11.363 -0.211 -0.099 1.00 97.75 88 ALA A CA 1
ATOM 656 C C . ALA A 1 88 ? -1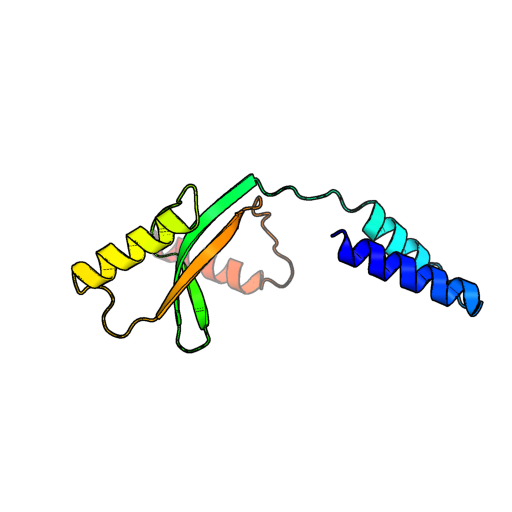0.564 -1.496 0.156 1.00 97.75 88 ALA A C 1
ATOM 658 O O . ALA A 1 88 ? -9.794 -1.574 1.111 1.00 97.75 88 ALA A O 1
ATOM 659 N N . ALA A 1 89 ? -10.706 -2.488 -0.724 1.00 97.62 89 ALA A N 1
ATOM 660 C CA . ALA A 1 89 ? -9.782 -3.615 -0.776 1.00 97.62 89 ALA A CA 1
ATOM 661 C C . ALA A 1 89 ? -8.546 -3.205 -1.591 1.00 97.62 89 ALA A C 1
ATOM 663 O O . ALA A 1 89 ? -8.656 -2.874 -2.773 1.00 97.62 89 ALA A O 1
ATOM 664 N N . ALA A 1 90 ? -7.376 -3.210 -0.960 1.00 97.62 90 ALA A N 1
ATOM 665 C CA . ALA A 1 90 ? -6.117 -2.811 -1.569 1.00 97.62 90 ALA A CA 1
ATOM 666 C C . ALA A 1 90 ? -5.294 -4.042 -1.957 1.00 97.62 90 ALA A C 1
ATOM 668 O O . ALA A 1 90 ? -5.022 -4.905 -1.121 1.00 97.62 90 ALA A O 1
ATOM 669 N N . LYS A 1 91 ? -4.853 -4.097 -3.218 1.00 97.50 91 LYS A N 1
ATOM 670 C CA . LYS A 1 91 ? -3.780 -4.998 -3.648 1.00 97.50 91 LYS A CA 1
ATOM 671 C C . LYS A 1 91 ? -2.452 -4.287 -3.420 1.00 97.50 91 LYS A C 1
ATOM 673 O O . LYS A 1 91 ? -2.155 -3.306 -4.097 1.00 97.50 91 LYS A O 1
ATOM 678 N N . VAL A 1 92 ? -1.674 -4.768 -2.462 1.00 95.38 92 VAL A N 1
ATOM 679 C CA . VAL A 1 92 ? -0.419 -4.151 -2.028 1.00 95.38 92 VAL A CA 1
ATOM 680 C C . VAL A 1 92 ? 0.746 -4.949 -2.594 1.00 95.38 92 VAL A C 1
ATOM 682 O O . VAL A 1 92 ? 0.821 -6.162 -2.413 1.00 95.38 92 VAL A O 1
ATOM 685 N N . GLN A 1 93 ? 1.655 -4.272 -3.286 1.00 94.94 93 GLN A N 1
ATOM 686 C CA . GLN A 1 93 ? 2.934 -4.839 -3.705 1.00 94.94 93 GLN A CA 1
ATOM 687 C C . GLN A 1 93 ? 4.021 -4.241 -2.820 1.00 94.94 93 GLN A C 1
ATOM 689 O O . GLN A 1 93 ? 4.144 -3.019 -2.735 1.00 94.94 93 GLN A O 1
ATOM 694 N N . LEU A 1 94 ? 4.769 -5.098 -2.132 1.00 92.25 94 LEU A N 1
ATOM 695 C CA . LEU A 1 94 ? 5.846 -4.679 -1.243 1.00 92.25 94 LEU A CA 1
ATOM 696 C C . LEU A 1 94 ? 7.184 -4.802 -1.954 1.00 92.25 94 LEU A C 1
ATOM 698 O O . LEU A 1 94 ? 7.451 -5.811 -2.595 1.00 92.25 94 LEU A O 1
ATOM 702 N N . PHE A 1 95 ? 8.031 -3.796 -1.787 1.00 93.00 95 PHE A N 1
ATOM 703 C CA . PHE A 1 95 ? 9.392 -3.752 -2.312 1.00 93.00 95 PHE A CA 1
ATOM 704 C C . PHE A 1 95 ? 10.351 -3.492 -1.156 1.00 93.00 95 PHE A C 1
ATOM 706 O O . PHE A 1 95 ? 9.947 -2.944 -0.126 1.00 93.00 95 PHE A O 1
ATOM 713 N N . GLU A 1 96 ? 11.613 -3.881 -1.315 1.00 91.31 96 GLU A N 1
ATOM 714 C CA . GLU A 1 96 ? 12.626 -3.564 -0.314 1.00 91.31 96 GLU A CA 1
ATOM 715 C C . GLU A 1 96 ? 12.806 -2.047 -0.237 1.00 91.31 96 GLU A C 1
ATOM 717 O O . GLU A 1 96 ? 13.039 -1.375 -1.243 1.00 91.31 96 GLU A O 1
ATOM 722 N N . ALA A 1 97 ? 12.644 -1.489 0.961 1.00 89.25 97 ALA A N 1
ATOM 723 C CA . ALA A 1 97 ? 12.827 -0.064 1.167 1.00 89.25 97 ALA A CA 1
ATOM 724 C C . ALA A 1 97 ? 14.325 0.250 1.187 1.00 89.25 97 ALA A C 1
ATOM 726 O O . ALA A 1 97 ? 15.040 -0.163 2.099 1.00 89.25 97 ALA A O 1
ATOM 727 N N . VAL A 1 98 ? 14.786 1.026 0.209 1.00 89.19 98 VAL A N 1
ATOM 728 C CA . VAL A 1 98 ? 16.158 1.537 0.172 1.00 89.19 98 VAL A CA 1
ATOM 729 C C . VAL A 1 98 ? 16.162 2.948 0.768 1.00 89.19 98 VAL A C 1
ATOM 731 O O . VAL A 1 98 ? 15.507 3.833 0.212 1.00 89.19 98 VAL A O 1
ATOM 734 N N . PRO A 1 99 ? 16.858 3.196 1.896 1.00 88.25 99 PRO A N 1
ATOM 735 C CA . PRO A 1 99 ? 16.967 4.538 2.454 1.00 88.25 99 PRO A CA 1
ATOM 736 C C . PRO A 1 99 ? 17.614 5.498 1.452 1.00 88.25 99 PRO A C 1
ATOM 738 O O . PRO A 1 99 ? 18.697 5.225 0.937 1.00 88.25 99 PRO A O 1
ATOM 741 N N . ASP A 1 100 ? 16.981 6.647 1.218 1.00 86.31 100 ASP A N 1
ATOM 742 C CA . ASP A 1 100 ? 17.498 7.689 0.331 1.00 86.31 100 ASP A CA 1
ATOM 743 C C . ASP A 1 100 ? 17.559 9.036 1.060 1.00 86.31 100 ASP A C 1
ATOM 745 O O . ASP A 1 100 ? 16.561 9.543 1.571 1.00 86.31 100 ASP A O 1
ATOM 749 N N . GLY A 1 101 ? 18.761 9.609 1.129 1.00 85.69 101 GLY A N 1
ATOM 750 C CA . GLY A 1 101 ? 19.018 10.900 1.766 1.00 85.69 101 GLY A CA 1
ATOM 751 C C . GLY A 1 101 ? 18.923 12.100 0.820 1.00 85.69 101 GLY A C 1
ATOM 752 O O . GLY A 1 101 ? 19.119 13.236 1.265 1.00 85.69 101 GLY A O 1
ATOM 753 N N . ARG A 1 102 ? 18.676 11.887 -0.479 1.00 90.12 102 ARG A N 1
ATOM 754 C CA . ARG A 1 102 ? 18.577 12.967 -1.470 1.00 90.12 102 ARG A CA 1
ATOM 755 C C . ARG A 1 102 ? 17.374 13.862 -1.172 1.00 90.12 102 ARG A C 1
ATOM 757 O O . ARG A 1 102 ? 16.292 13.393 -0.849 1.00 90.12 102 ARG A O 1
ATOM 764 N N . GLY A 1 103 ? 17.577 15.178 -1.249 1.00 85.25 103 GLY A N 1
ATOM 765 C CA . GLY A 1 103 ? 16.541 16.171 -0.930 1.00 85.25 103 GLY A CA 1
ATOM 766 C C . GLY A 1 103 ? 16.237 16.328 0.566 1.00 85.25 103 GLY A C 1
ATOM 767 O O . GLY A 1 103 ? 15.457 17.201 0.943 1.00 85.25 103 GLY A O 1
ATOM 768 N N . VAL A 1 104 ? 16.876 15.542 1.436 1.00 91.62 104 VAL A N 1
ATOM 769 C CA . VAL A 1 104 ? 16.693 15.638 2.885 1.00 91.62 104 VAL A CA 1
ATOM 770 C C . VAL A 1 104 ? 17.594 16.730 3.472 1.00 91.62 104 VAL A C 1
ATOM 772 O O . VAL A 1 104 ? 18.788 16.808 3.175 1.00 91.62 104 VAL A O 1
ATOM 775 N N . ASN A 1 105 ? 17.044 17.564 4.363 1.00 91.62 105 ASN A N 1
ATOM 776 C CA . ASN A 1 105 ? 17.802 18.616 5.045 1.00 91.62 105 ASN A CA 1
ATOM 777 C C . ASN A 1 105 ? 18.725 18.035 6.135 1.00 91.62 105 ASN A C 1
ATOM 779 O O . ASN A 1 105 ? 18.349 17.880 7.299 1.00 91.62 105 ASN A O 1
ATOM 783 N N . GLN A 1 106 ? 19.975 17.770 5.754 1.00 93.06 106 GLN A N 1
ATOM 784 C CA . GLN A 1 106 ? 21.004 17.211 6.636 1.00 93.06 106 GLN A CA 1
ATOM 785 C C . GLN A 1 106 ? 21.366 18.131 7.817 1.00 93.06 106 GLN A C 1
ATOM 787 O O . GLN A 1 106 ? 21.781 17.652 8.874 1.00 93.06 106 GLN A O 1
ATOM 792 N N . GLY A 1 107 ? 21.208 19.451 7.669 1.00 89.94 107 GLY A N 1
ATOM 793 C CA . GLY A 1 107 ? 21.440 20.416 8.748 1.00 89.94 107 GLY A CA 1
ATOM 794 C C . GLY A 1 107 ? 20.402 20.290 9.864 1.00 89.94 107 GLY A C 1
ATOM 795 O O . GLY A 1 107 ? 20.767 20.198 11.037 1.00 89.94 107 GLY A O 1
ATOM 796 N N . ALA A 1 108 ? 19.122 20.192 9.492 1.00 92.31 108 ALA A N 1
ATOM 797 C CA . ALA A 1 108 ? 18.024 19.978 10.434 1.00 92.31 108 ALA A CA 1
ATOM 798 C C . ALA A 1 108 ? 18.171 18.644 11.184 1.00 92.31 108 ALA A C 1
ATOM 800 O O . ALA A 1 108 ? 18.025 18.608 12.405 1.00 92.31 108 ALA A O 1
ATOM 801 N N . ILE A 1 109 ? 18.557 17.569 10.483 1.00 92.69 109 ILE A N 1
ATOM 802 C CA . ILE A 1 109 ? 18.831 16.264 11.107 1.00 92.69 109 ILE A CA 1
ATOM 803 C C . ILE A 1 109 ? 19.920 16.383 12.179 1.00 92.69 109 ILE A C 1
ATOM 805 O O . ILE A 1 109 ? 19.735 15.917 13.304 1.00 92.69 109 ILE A O 1
ATOM 809 N N . LYS A 1 110 ? 21.046 17.039 11.868 1.00 92.88 110 LYS A N 1
ATOM 810 C CA . LYS A 1 110 ? 22.144 17.234 12.831 1.00 92.88 110 LYS A CA 1
ATOM 811 C C . LYS A 1 110 ? 21.692 18.007 14.070 1.00 92.88 110 LYS A C 1
ATOM 813 O O . LYS A 1 110 ? 22.089 17.651 15.178 1.00 92.88 110 LYS A O 1
ATOM 818 N N . GLN A 1 111 ? 20.873 19.042 13.892 1.00 91.69 111 GLN A N 1
ATOM 819 C CA . GLN A 1 111 ? 20.363 19.848 15.000 1.00 91.69 111 GLN A CA 1
ATOM 820 C C . GLN A 1 111 ? 19.416 19.044 15.901 1.00 91.69 111 GLN A C 1
ATOM 822 O O . GLN A 1 111 ? 19.602 19.039 17.115 1.00 91.69 111 GLN A O 1
ATOM 827 N N . ILE A 1 112 ? 18.466 18.306 15.320 1.00 91.25 112 ILE A N 1
ATOM 828 C CA . ILE A 1 112 ? 17.529 17.455 16.072 1.00 91.25 112 ILE A CA 1
ATOM 829 C C . ILE A 1 112 ? 18.285 16.371 16.851 1.00 91.25 112 ILE A C 1
ATOM 831 O O . ILE A 1 112 ? 18.017 16.157 18.034 1.00 91.25 112 ILE A O 1
ATOM 835 N N . ASN A 1 113 ? 19.267 15.722 16.219 1.00 93.25 113 ASN A N 1
ATOM 836 C CA . ASN A 1 113 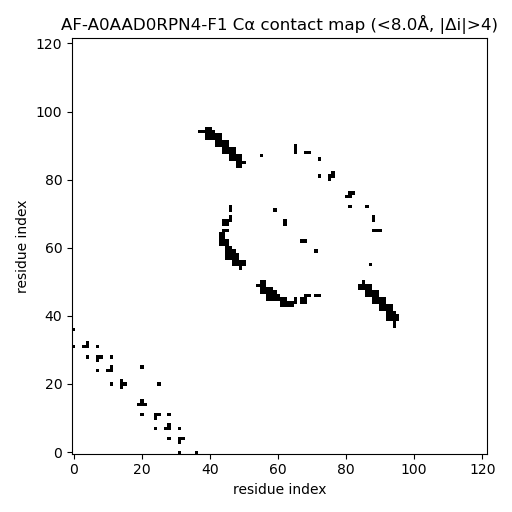? 20.079 14.694 16.871 1.00 93.25 113 ASN A CA 1
ATOM 837 C C . ASN A 1 113 ? 20.888 15.255 18.047 1.00 93.25 113 ASN A C 1
ATOM 839 O O . ASN A 1 113 ? 20.958 14.612 19.093 1.00 93.25 113 ASN A O 1
ATOM 843 N N . ARG A 1 114 ? 21.450 16.463 17.907 1.00 90.12 114 ARG A N 1
ATOM 844 C CA . ARG A 1 114 ? 22.156 17.150 18.997 1.00 90.12 114 ARG A CA 1
ATOM 845 C C . ARG A 1 114 ? 21.232 17.395 20.192 1.00 90.12 114 ARG A C 1
ATOM 847 O O . ARG A 1 114 ? 21.545 16.965 21.295 1.00 90.12 114 ARG A O 1
ATOM 854 N N . THR A 1 115 ? 20.062 17.989 19.961 1.00 88.94 115 THR A N 1
ATOM 855 C CA . THR A 1 115 ? 19.092 18.278 21.030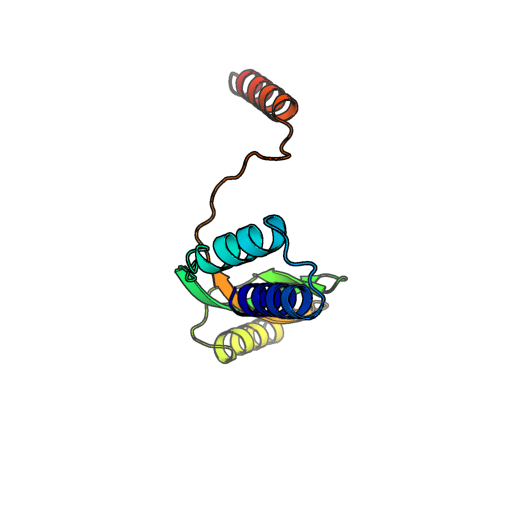 1.00 88.94 115 THR A CA 1
ATOM 856 C C . THR A 1 115 ? 18.557 17.011 21.705 1.00 88.94 115 THR A C 1
ATOM 858 O O . THR A 1 115 ? 18.288 17.019 22.904 1.00 88.94 115 THR A O 1
ATOM 861 N N . ARG A 1 116 ? 18.409 15.899 20.970 1.00 85.56 116 ARG A N 1
ATOM 862 C CA . ARG A 1 116 ? 17.998 14.610 21.551 1.00 85.56 116 ARG A CA 1
ATOM 863 C C . ARG A 1 116 ? 19.033 14.063 22.537 1.00 85.56 116 ARG A C 1
ATOM 865 O O . ARG A 1 116 ? 18.640 13.534 23.570 1.00 85.56 116 ARG A O 1
ATOM 872 N N . LEU A 1 117 ? 20.323 14.186 22.224 1.00 83.56 117 LEU A N 1
ATOM 873 C CA . LEU A 1 117 ? 21.408 13.747 23.108 1.00 83.56 117 LEU A CA 1
ATOM 874 C C . LEU A 1 117 ? 21.496 14.615 24.370 1.00 83.56 117 LEU A C 1
ATOM 876 O O . LEU A 1 117 ? 21.697 14.084 25.454 1.00 83.56 117 LEU A O 1
ATOM 880 N N . GLU A 1 118 ? 21.274 15.925 24.241 1.00 80.06 118 GLU A N 1
ATOM 881 C CA . GLU A 1 118 ? 21.264 16.869 25.370 1.00 80.06 118 GLU A CA 1
ATOM 882 C C . GLU A 1 118 ? 20.090 16.633 26.339 1.00 80.06 118 GLU A C 1
ATOM 884 O O . GLU A 1 118 ? 20.232 16.877 27.529 1.00 80.06 118 GLU A O 1
ATOM 889 N N . ARG A 1 119 ? 18.943 16.130 25.854 1.00 72.38 119 ARG A N 1
ATOM 890 C CA . ARG A 1 119 ? 17.737 15.854 26.667 1.00 72.38 119 ARG A CA 1
ATOM 891 C C . ARG A 1 119 ? 17.639 14.436 27.235 1.00 72.38 119 ARG A C 1
ATOM 893 O O . ARG A 1 119 ? 16.763 14.182 28.048 1.00 72.38 119 ARG A O 1
ATOM 900 N N . GLY A 1 120 ? 18.464 13.501 26.766 1.00 59.47 120 GLY A N 1
ATOM 901 C CA . GLY A 1 120 ? 18.501 12.120 27.271 1.00 59.47 120 GLY A CA 1
ATOM 902 C C . GLY A 1 120 ? 19.448 11.917 28.457 1.00 59.47 120 GLY A C 1
ATOM 903 O O . GLY A 1 120 ? 19.685 10.775 28.840 1.00 59.47 120 GLY A O 1
ATOM 904 N N . HIS A 1 121 ? 20.031 13.003 28.970 1.00 53.94 121 HIS A N 1
ATOM 905 C CA . HIS A 1 121 ? 20.990 13.024 30.075 1.00 53.94 121 HIS A CA 1
ATOM 906 C C . HIS A 1 121 ? 20.403 13.572 31.395 1.00 53.94 121 HIS A C 1
ATOM 908 O O . HIS A 1 121 ? 21.170 13.778 32.335 1.00 53.94 121 HIS A O 1
ATOM 914 N N . ASP A 1 122 ? 19.078 13.740 31.464 1.00 47.34 122 ASP A N 1
ATOM 915 C CA . ASP A 1 122 ? 18.289 13.983 32.686 1.00 47.34 122 ASP A CA 1
ATOM 916 C C . ASP A 1 122 ? 17.470 12.728 33.045 1.00 47.34 122 ASP A C 1
ATOM 918 O O . ASP A 1 122 ? 17.248 12.486 34.254 1.00 47.34 122 ASP A O 1
#